Protein AF-A0A4S8KUH9-F1 (afdb_monomer_lite)

Sequence (131 aa):
MLFTALAGRPIYPSKAPAFVIPALQWRHFGDFPMDLVRDNDVAALIFDTRTGRLKEDLVSGFAFGAPAGDVDPGIQYATHVPLDKYFEHITGGRKFSDNLKDFIARMLDLDPQTRATAKQLLSHRWLIGST

pLDDT: mean 82.77, std 13.09, range [41.25, 96.94]

Radius of gyration: 15.81 Å; chains: 1; bounding box: 30×37×46 Å

Secondary structure (DSSP, 8-state):
-HHHHHHSS-SS-SS--TTHHHHHHHHHH-SPPHHHHHT-TTHHHHB-TTT-PBPHHHHHHHHH-SS-SS--HHHHH-SS--HHHHHHHHHTS----HHHHHHHHHHH-S-TTTSPPHHHHHTSHHHHT--

Organism: Dendrothele bispora (strain CBS 962.96) (NCBI:txid1314807)

Structure (mmCIF, N/CA/C/O backbone):
data_AF-A0A4S8KUH9-F1
#
_entry.id   AF-A0A4S8KUH9-F1
#
loop_
_atom_site.group_PDB
_atom_site.id
_atom_site.type_symbol
_atom_site.label_atom_id
_atom_site.label_alt_id
_atom_site.label_comp_id
_atom_site.label_asym_id
_atom_site.label_entity_id
_atom_site.label_seq_id
_atom_site.pdbx_PDB_ins_code
_atom_site.Cartn_x
_atom_site.Cartn_y
_atom_site.Cartn_z
_atom_site.occupancy
_atom_site.B_iso_or_equiv
_atom_site.auth_seq_id
_atom_site.auth_comp_id
_atom_site.auth_asym_id
_atom_site.auth_atom_id
_atom_site.pdbx_PDB_model_num
ATOM 1 N N . MET A 1 1 ? -10.552 1.759 -0.633 1.00 77.19 1 MET A N 1
ATOM 2 C CA . MET A 1 1 ? -11.855 2.161 -0.056 1.00 77.19 1 MET A CA 1
ATOM 3 C C . MET A 1 1 ? -11.791 2.399 1.453 1.00 77.19 1 MET A C 1
ATOM 5 O O . MET A 1 1 ? -12.196 3.476 1.860 1.00 77.19 1 MET A O 1
ATOM 9 N N . LEU A 1 2 ? -11.234 1.494 2.275 1.00 89.12 2 LEU A N 1
ATOM 10 C CA . LEU A 1 2 ? -11.161 1.695 3.737 1.00 89.12 2 LEU A CA 1
ATOM 11 C C . LEU A 1 2 ? -10.421 2.975 4.157 1.00 89.12 2 LEU A C 1
ATOM 13 O O . LEU A 1 2 ? -10.992 3.829 4.823 1.00 89.12 2 LEU A O 1
ATOM 17 N N . PHE A 1 3 ? -9.163 3.138 3.743 1.00 90.50 3 PHE A N 1
ATOM 18 C CA . PHE A 1 3 ? -8.397 4.330 4.113 1.00 90.50 3 PHE A CA 1
ATOM 19 C C . PHE A 1 3 ? -9.040 5.618 3.596 1.00 90.50 3 PHE A C 1
ATOM 21 O O . PHE A 1 3 ? -9.042 6.614 4.299 1.00 90.50 3 PHE A O 1
ATOM 28 N N . THR A 1 4 ? -9.662 5.592 2.413 1.00 91.50 4 THR A N 1
ATOM 29 C CA . THR A 1 4 ? -10.430 6.735 1.899 1.00 91.50 4 THR A CA 1
ATOM 30 C C . THR A 1 4 ? -11.564 7.128 2.837 1.00 91.50 4 THR A C 1
ATOM 32 O O . THR A 1 4 ? -11.734 8.313 3.097 1.00 91.50 4 THR A O 1
ATOM 35 N N . ALA A 1 5 ? -12.297 6.155 3.384 1.00 91.25 5 ALA A N 1
ATOM 36 C CA . ALA A 1 5 ? -13.341 6.420 4.369 1.00 91.25 5 ALA A CA 1
ATOM 37 C C . ALA A 1 5 ? -12.771 7.014 5.671 1.00 91.25 5 ALA A C 1
ATOM 39 O O . ALA A 1 5 ? -13.380 7.901 6.257 1.00 91.25 5 ALA A O 1
ATOM 40 N N . LEU A 1 6 ? -11.581 6.574 6.096 1.00 89.94 6 LEU A N 1
ATOM 41 C CA . LEU A 1 6 ? -10.919 7.085 7.301 1.00 89.94 6 LEU A CA 1
ATOM 42 C C . LEU A 1 6 ? -10.302 8.475 7.102 1.00 89.94 6 LEU A C 1
ATOM 44 O O . LEU A 1 6 ? -10.361 9.307 8.000 1.00 89.94 6 LEU A O 1
ATOM 48 N N . ALA A 1 7 ? -9.683 8.727 5.951 1.00 89.75 7 ALA A N 1
ATOM 49 C CA . ALA A 1 7 ? -8.822 9.878 5.689 1.00 89.75 7 ALA A CA 1
ATOM 50 C C . ALA A 1 7 ? -9.461 10.957 4.799 1.00 89.75 7 ALA A C 1
ATOM 52 O O . ALA A 1 7 ? -8.888 12.032 4.644 1.00 89.75 7 ALA A O 1
ATOM 53 N N . GLY A 1 8 ? -10.614 10.677 4.185 1.00 89.56 8 GLY A N 1
ATOM 54 C CA . GLY A 1 8 ? -11.281 11.568 3.228 1.00 89.56 8 GLY A CA 1
ATOM 55 C C . GLY A 1 8 ? -10.596 11.657 1.859 1.00 89.56 8 GLY A C 1
ATOM 56 O O . GLY A 1 8 ? -10.976 12.480 1.032 1.00 89.56 8 GLY A O 1
ATOM 57 N N . ARG A 1 9 ? -9.572 10.835 1.606 1.00 88.25 9 ARG A N 1
ATOM 58 C CA . ARG A 1 9 ? -8.773 10.827 0.370 1.00 88.25 9 ARG A CA 1
ATOM 59 C C . ARG A 1 9 ? -8.115 9.462 0.150 1.00 88.25 9 ARG A C 1
ATOM 61 O O . ARG A 1 9 ? -7.896 8.734 1.119 1.00 88.25 9 ARG A O 1
ATOM 68 N N . PRO A 1 10 ? -7.849 9.053 -1.099 1.00 88.94 10 PRO A N 1
ATOM 69 C CA . PRO A 1 10 ? -7.300 7.731 -1.376 1.00 88.94 10 PRO A CA 1
ATOM 70 C C . PRO A 1 10 ? -5.820 7.625 -0.981 1.00 88.94 10 PRO A C 1
ATOM 72 O O . PRO A 1 10 ? -5.115 8.628 -0.974 1.00 88.94 10 PRO A O 1
ATOM 75 N N . ILE A 1 11 ? -5.366 6.401 -0.666 1.00 88.12 11 ILE A N 1
ATOM 76 C CA . ILE A 1 11 ? -3.936 6.116 -0.423 1.00 88.12 11 ILE A CA 1
ATOM 77 C C . ILE A 1 11 ? -3.145 6.419 -1.687 1.00 88.12 11 ILE A C 1
ATOM 79 O O . ILE A 1 11 ? -2.173 7.149 -1.628 1.00 88.12 11 ILE A O 1
ATOM 83 N N . TYR A 1 12 ? -3.595 5.890 -2.825 1.00 87.25 12 TYR A N 1
ATOM 84 C CA . TYR A 1 12 ? -2.973 6.134 -4.120 1.00 87.25 12 TYR A CA 1
ATOM 85 C C . TYR A 1 12 ? -3.823 7.089 -4.963 1.00 87.25 12 TYR A C 1
ATOM 87 O O . TYR A 1 12 ? -5.054 7.066 -4.851 1.00 87.25 12 TYR A O 1
ATOM 95 N N . PRO A 1 13 ? -3.211 7.910 -5.832 1.00 83.62 13 PRO A N 1
ATOM 96 C CA . PRO A 1 13 ? -3.957 8.789 -6.724 1.00 83.62 13 PRO A CA 1
ATOM 97 C C . PRO A 1 13 ? -4.899 7.986 -7.631 1.00 83.62 13 PRO A C 1
ATOM 99 O O . PRO A 1 13 ? -4.518 6.962 -8.191 1.00 83.62 13 PRO A O 1
ATOM 102 N N . SER A 1 14 ? -6.133 8.462 -7.804 1.00 79.25 14 SER A N 1
ATOM 103 C CA . SER A 1 14 ? -7.153 7.778 -8.617 1.00 79.25 14 SER A CA 1
ATOM 104 C C . SER A 1 14 ? -6.905 7.869 -10.125 1.00 79.25 14 SER A C 1
ATOM 106 O O . SER A 1 14 ? -7.413 7.047 -10.882 1.00 79.25 14 SER A O 1
ATOM 108 N N . LYS A 1 15 ? -6.139 8.872 -10.564 1.00 83.00 15 LYS A N 1
ATOM 109 C CA . LYS A 1 15 ? -5.725 9.076 -11.954 1.00 83.00 15 LYS A CA 1
ATOM 110 C C . LYS A 1 15 ? -4.206 9.134 -11.988 1.00 83.00 15 LYS A C 1
ATOM 112 O O . LYS A 1 15 ? -3.624 10.197 -11.798 1.00 83.00 15 LYS A O 1
ATOM 117 N N . ALA A 1 16 ? -3.581 7.980 -12.178 1.00 80.94 16 ALA A N 1
ATOM 118 C CA . ALA A 1 16 ? -2.136 7.859 -12.254 1.00 80.94 16 ALA A CA 1
ATOM 119 C C . ALA A 1 16 ? -1.749 6.985 -13.457 1.00 80.94 16 ALA A C 1
ATOM 121 O O . ALA A 1 16 ? -2.451 6.010 -13.738 1.00 80.94 16 ALA A O 1
ATOM 122 N N . PRO A 1 17 ? -0.651 7.302 -14.165 1.00 82.62 17 PRO A N 1
ATOM 123 C CA . PRO A 1 17 ? -0.046 6.373 -15.112 1.00 82.62 17 PRO A CA 1
ATOM 124 C C . PRO A 1 17 ? 0.259 5.018 -14.459 1.00 82.62 17 PRO A C 1
ATOM 126 O O . PRO A 1 17 ? 0.540 4.952 -13.261 1.00 82.62 17 PRO A O 1
ATOM 129 N N . ALA A 1 18 ? 0.272 3.947 -15.259 1.00 81.00 18 ALA A N 1
ATOM 130 C CA . ALA A 1 18 ? 0.420 2.569 -14.775 1.00 81.00 18 ALA A CA 1
ATOM 131 C C . ALA A 1 18 ? 1.674 2.329 -13.909 1.00 81.00 18 ALA A C 1
ATOM 133 O O . ALA A 1 18 ? 1.647 1.480 -13.025 1.00 81.00 18 ALA A O 1
ATOM 134 N N . PHE A 1 19 ? 2.748 3.098 -14.116 1.00 81.50 19 PHE A N 1
ATOM 135 C CA . PHE A 1 19 ? 3.998 2.972 -13.361 1.00 81.50 19 PHE A CA 1
ATOM 136 C C . PHE A 1 19 ? 3.974 3.639 -11.979 1.00 81.50 19 PHE A C 1
ATOM 138 O O . PHE A 1 19 ? 4.773 3.285 -11.115 1.00 81.50 19 PHE A O 1
ATOM 145 N N . VAL A 1 20 ? 3.078 4.604 -11.746 1.00 82.88 20 VAL A N 1
ATOM 146 C CA . VAL A 1 20 ? 3.129 5.439 -10.536 1.00 82.88 20 VAL A CA 1
ATOM 147 C C . VAL A 1 20 ? 2.740 4.652 -9.292 1.00 82.88 20 VAL A C 1
ATOM 149 O O . VAL A 1 20 ? 3.395 4.788 -8.263 1.00 82.88 20 VAL A O 1
ATOM 152 N N . ILE A 1 21 ? 1.693 3.826 -9.366 1.00 86.69 21 ILE A N 1
ATOM 153 C CA . ILE A 1 21 ? 1.239 3.053 -8.202 1.00 86.69 21 ILE A CA 1
ATOM 154 C C . ILE A 1 21 ? 2.306 2.033 -7.777 1.00 86.69 21 ILE A C 1
ATOM 156 O O . ILE A 1 21 ? 2.688 2.072 -6.607 1.00 86.69 21 ILE A O 1
ATOM 160 N N . PRO A 1 22 ? 2.862 1.197 -8.678 1.00 87.12 22 PRO A N 1
ATOM 161 C CA . PRO A 1 22 ? 3.922 0.266 -8.301 1.00 87.12 22 PRO A CA 1
ATOM 162 C C . PRO A 1 22 ? 5.174 0.960 -7.764 1.00 87.12 22 PRO A C 1
ATOM 164 O O . PRO A 1 22 ? 5.755 0.489 -6.793 1.00 87.12 22 PRO A O 1
ATOM 167 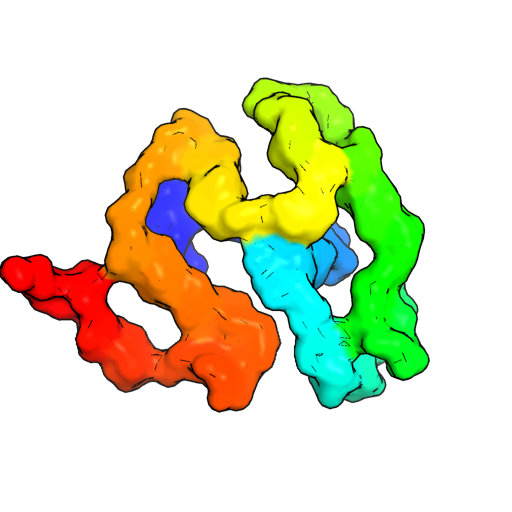N N . ALA A 1 23 ? 5.559 2.113 -8.316 1.00 84.31 23 ALA A N 1
ATOM 168 C CA . ALA A 1 23 ? 6.697 2.868 -7.800 1.00 84.31 23 ALA A CA 1
ATOM 169 C C . ALA A 1 23 ? 6.450 3.435 -6.388 1.00 84.31 23 ALA A C 1
ATOM 171 O O . ALA A 1 23 ? 7.330 3.366 -5.531 1.00 84.31 23 ALA A O 1
ATOM 172 N N . LEU A 1 24 ? 5.243 3.946 -6.105 1.00 84.62 24 LEU A N 1
ATOM 173 C CA . LEU A 1 24 ? 4.869 4.375 -4.751 1.00 84.62 24 LEU A CA 1
ATOM 174 C C . LEU A 1 24 ? 4.834 3.188 -3.785 1.00 84.62 24 LEU A C 1
ATOM 176 O O . LEU A 1 24 ? 5.331 3.288 -2.671 1.00 84.62 24 LEU A O 1
ATOM 180 N N . GLN A 1 25 ? 4.284 2.049 -4.204 1.00 88.69 25 GLN A N 1
ATOM 181 C CA . GLN A 1 25 ? 4.281 0.837 -3.390 1.00 88.69 25 GLN A CA 1
ATOM 182 C C . GLN A 1 25 ? 5.703 0.351 -3.084 1.00 88.69 25 GLN A C 1
ATOM 184 O O . GLN A 1 25 ? 6.004 0.074 -1.925 1.00 88.69 25 GLN A O 1
ATOM 189 N N . TRP A 1 26 ? 6.590 0.340 -4.082 1.00 88.56 26 TRP A N 1
ATO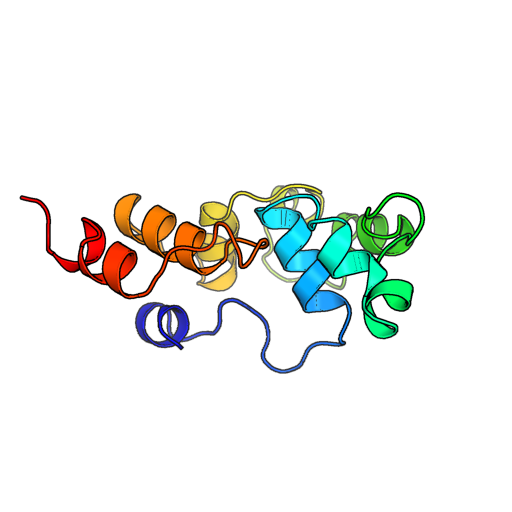M 190 C CA . TRP A 1 26 ? 8.006 0.008 -3.911 1.00 88.56 26 TRP A CA 1
ATOM 191 C C . TRP A 1 26 ? 8.681 0.904 -2.866 1.00 88.56 26 TRP A C 1
ATOM 193 O O . TRP A 1 26 ? 9.379 0.424 -1.975 1.00 88.56 26 TRP A O 1
ATOM 203 N N . ARG A 1 27 ? 8.383 2.206 -2.889 1.00 86.56 27 ARG A N 1
ATOM 204 C CA . ARG A 1 27 ? 8.911 3.176 -1.920 1.00 86.56 27 ARG A CA 1
ATOM 205 C C . ARG A 1 27 ? 8.558 2.834 -0.467 1.00 86.56 27 ARG A C 1
ATOM 207 O O . ARG A 1 27 ? 9.316 3.174 0.439 1.00 86.56 27 ARG A O 1
ATOM 214 N N . HIS A 1 28 ? 7.415 2.191 -0.231 1.00 87.62 28 HIS A N 1
ATOM 215 C CA . HIS A 1 28 ? 6.926 1.865 1.113 1.00 87.62 28 HIS A CA 1
ATOM 216 C C . HIS A 1 28 ? 7.248 0.434 1.548 1.00 87.62 28 HIS A C 1
ATOM 218 O O . HIS A 1 28 ? 7.508 0.206 2.727 1.00 87.62 28 HIS A O 1
ATOM 224 N N . PHE A 1 29 ? 7.228 -0.519 0.616 1.00 90.00 29 PHE A N 1
ATOM 225 C CA . PHE A 1 29 ? 7.277 -1.954 0.914 1.00 90.00 29 PHE A CA 1
ATOM 226 C C . PHE A 1 29 ? 8.514 -2.663 0.345 1.00 90.00 29 PHE A C 1
ATOM 228 O O . PHE A 1 29 ? 8.766 -3.809 0.699 1.00 90.00 29 PHE A O 1
ATOM 235 N N . GLY A 1 30 ? 9.315 -1.980 -0.475 1.00 88.38 30 GLY A N 1
ATOM 236 C CA . GLY A 1 30 ? 10.506 -2.538 -1.105 1.00 88.38 30 GLY A CA 1
ATOM 237 C C . GLY A 1 30 ? 10.209 -3.284 -2.404 1.00 88.38 30 GLY A C 1
ATOM 238 O O . GLY A 1 30 ? 9.234 -3.002 -3.102 1.00 88.38 30 GLY A O 1
ATOM 239 N N . ASP A 1 31 ? 11.104 -4.203 -2.758 1.00 88.56 31 ASP A N 1
ATOM 240 C CA . ASP A 1 31 ? 11.050 -4.923 -4.029 1.00 88.56 31 ASP A CA 1
ATOM 241 C C . ASP A 1 31 ? 9.816 -5.835 -4.125 1.00 88.56 31 ASP A C 1
ATOM 243 O O . ASP A 1 31 ? 9.393 -6.463 -3.153 1.00 88.56 31 ASP A O 1
ATOM 247 N N . PHE A 1 32 ? 9.241 -5.913 -5.327 1.00 88.75 32 PHE A N 1
ATOM 248 C CA . PHE A 1 32 ? 8.142 -6.829 -5.611 1.00 88.75 32 PHE A CA 1
ATOM 249 C C . PHE A 1 32 ? 8.667 -8.268 -5.744 1.00 88.75 32 PHE A C 1
ATOM 251 O O . PHE A 1 32 ? 9.778 -8.470 -6.246 1.00 88.75 32 PHE A O 1
ATOM 258 N N . PRO A 1 33 ? 7.861 -9.278 -5.372 1.00 89.44 33 PRO A N 1
ATOM 259 C CA . PRO A 1 33 ? 8.156 -10.672 -5.680 1.00 89.44 33 PRO A CA 1
ATOM 260 C C . PRO A 1 33 ? 8.444 -10.892 -7.174 1.00 89.44 33 PRO A C 1
ATOM 262 O O . PRO A 1 33 ? 7.740 -10.387 -8.051 1.00 89.44 33 PRO A O 1
ATOM 265 N N . MET A 1 34 ? 9.508 -11.643 -7.467 1.00 86.50 34 MET A N 1
ATOM 266 C CA . MET A 1 34 ? 10.013 -11.852 -8.832 1.00 86.50 34 MET A CA 1
ATOM 267 C C . MET A 1 34 ? 9.011 -12.532 -9.767 1.00 86.50 34 MET A C 1
ATOM 269 O O . MET A 1 34 ? 9.004 -12.257 -10.965 1.00 86.50 34 MET A O 1
ATOM 273 N N . ASP A 1 35 ? 8.211 -13.445 -9.234 1.00 87.25 35 ASP A N 1
ATOM 274 C CA . ASP A 1 35 ? 7.125 -14.133 -9.930 1.00 87.25 35 ASP A CA 1
ATOM 275 C C . ASP A 1 35 ? 6.057 -13.140 -10.411 1.00 87.25 35 ASP A C 1
ATOM 277 O O . ASP A 1 35 ? 5.663 -13.177 -11.573 1.00 87.25 35 ASP A O 1
ATOM 281 N N . LEU A 1 36 ? 5.700 -12.149 -9.587 1.00 84.62 36 LEU A N 1
ATOM 282 C CA . LEU A 1 36 ? 4.765 -11.089 -9.984 1.00 84.62 36 LEU A CA 1
ATOM 283 C C . LEU A 1 36 ? 5.336 -10.147 -11.053 1.00 84.62 36 LEU A C 1
ATOM 285 O O . LEU A 1 36 ? 4.580 -9.577 -11.841 1.00 84.62 36 LEU A O 1
ATOM 289 N N . VAL A 1 37 ? 6.658 -9.960 -11.075 1.00 86.81 37 VAL A N 1
ATOM 290 C CA . VAL A 1 37 ? 7.332 -9.102 -12.061 1.00 86.81 37 VAL A CA 1
ATOM 291 C C . VAL A 1 37 ? 7.491 -9.802 -13.413 1.00 86.81 37 VAL A C 1
ATOM 293 O O . VAL A 1 37 ? 7.417 -9.149 -14.452 1.00 86.81 37 VAL A O 1
ATOM 296 N N . ARG A 1 38 ? 7.736 -11.116 -13.433 1.00 81.94 38 ARG A N 1
ATOM 297 C CA . ARG A 1 38 ? 8.034 -11.852 -14.674 1.00 81.94 38 ARG A CA 1
ATOM 298 C C . ARG A 1 38 ? 6.801 -12.205 -15.499 1.00 81.94 38 ARG A C 1
ATOM 300 O O . ARG A 1 38 ? 6.912 -12.270 -16.719 1.00 81.94 38 ARG A O 1
ATOM 307 N N . ASP A 1 39 ? 5.646 -12.360 -14.867 1.00 72.19 39 ASP A N 1
ATOM 308 C CA . ASP A 1 39 ? 4.436 -12.870 -15.523 1.00 72.19 39 ASP A CA 1
ATOM 309 C C . ASP A 1 39 ? 3.561 -11.767 -16.166 1.00 72.19 39 ASP A C 1
ATOM 311 O O . ASP A 1 39 ? 2.361 -11.960 -16.370 1.00 72.19 39 ASP A O 1
ATOM 315 N N . ASN A 1 40 ? 4.116 -10.581 -16.474 1.00 73.31 40 ASN A N 1
ATOM 316 C CA . ASN A 1 40 ? 3.318 -9.429 -16.916 1.00 73.31 40 ASN A CA 1
ATOM 317 C C . ASN A 1 40 ? 4.046 -8.471 -17.888 1.00 73.31 40 ASN A C 1
ATOM 319 O O . ASN A 1 40 ? 5.033 -7.830 -17.531 1.00 73.31 40 ASN A O 1
ATOM 323 N N . ASP A 1 41 ? 3.484 -8.258 -19.083 1.00 77.62 41 ASP A N 1
ATOM 324 C CA . ASP A 1 41 ? 4.011 -7.315 -20.089 1.00 77.62 41 ASP A CA 1
ATOM 325 C C . ASP A 1 41 ? 4.051 -5.856 -19.597 1.00 77.62 41 ASP A C 1
ATOM 327 O O . ASP A 1 41 ? 4.936 -5.079 -19.963 1.00 77.62 41 ASP A O 1
ATOM 331 N N . VAL A 1 42 ? 3.124 -5.469 -18.716 1.00 80.19 42 VAL A N 1
ATOM 332 C CA . VAL A 1 42 ? 3.110 -4.144 -18.078 1.00 80.19 42 VAL A CA 1
ATOM 333 C C . VAL A 1 42 ? 4.260 -4.012 -17.080 1.00 80.19 42 VAL A C 1
ATOM 335 O O . VAL A 1 42 ? 4.811 -2.923 -16.922 1.00 80.19 42 VAL A O 1
ATOM 338 N N . ALA A 1 43 ? 4.675 -5.108 -16.439 1.00 83.12 43 ALA A N 1
ATOM 339 C CA . ALA A 1 43 ? 5.801 -5.084 -15.514 1.00 83.12 43 ALA A CA 1
ATOM 340 C C . ALA A 1 43 ? 7.113 -4.761 -16.241 1.00 83.12 43 ALA A C 1
ATOM 342 O O . ALA A 1 43 ? 7.929 -4.031 -15.689 1.00 83.12 43 ALA A O 1
ATOM 343 N N . ALA A 1 44 ? 7.280 -5.159 -17.507 1.00 84.38 44 ALA A N 1
ATOM 344 C CA . ALA A 1 44 ? 8.455 -4.800 -18.306 1.00 84.38 44 ALA A CA 1
ATOM 345 C C . ALA A 1 44 ? 8.590 -3.287 -18.574 1.00 84.38 44 ALA A C 1
ATOM 347 O O . ALA A 1 44 ? 9.682 -2.800 -18.882 1.00 84.38 44 ALA A O 1
ATOM 348 N N . LEU A 1 45 ? 7.509 -2.508 -18.439 1.00 83.62 45 LEU A N 1
ATOM 349 C CA . LEU A 1 45 ? 7.566 -1.045 -18.512 1.00 83.62 45 LEU A CA 1
ATOM 350 C C . LEU A 1 45 ? 8.153 -0.430 -17.234 1.00 83.62 45 LEU A C 1
ATOM 352 O O . LEU A 1 45 ? 8.776 0.625 -17.310 1.00 83.62 45 LEU A O 1
ATOM 356 N N . ILE A 1 46 ? 8.004 -1.109 -16.097 1.00 86.50 46 ILE A N 1
ATOM 357 C CA . ILE A 1 46 ? 8.176 -0.556 -14.746 1.00 86.50 46 ILE A CA 1
ATOM 358 C C . ILE A 1 46 ? 9.415 -1.135 -14.046 1.00 86.50 46 ILE A C 1
ATOM 360 O O . ILE A 1 46 ? 10.140 -0.428 -13.349 1.00 86.50 46 ILE A O 1
ATOM 364 N N . PHE A 1 47 ? 9.681 -2.417 -14.262 1.00 88.50 47 PHE A N 1
ATOM 365 C CA . PHE A 1 47 ? 10.732 -3.177 -13.609 1.00 88.50 47 PHE A CA 1
ATOM 366 C C . PHE A 1 47 ? 11.774 -3.647 -14.621 1.00 88.50 47 PHE A C 1
ATOM 368 O O . PHE A 1 47 ? 11.490 -3.873 -15.800 1.00 88.50 47 PHE A O 1
ATOM 375 N N . ASP A 1 48 ? 12.998 -3.820 -14.142 1.00 87.62 48 ASP A N 1
ATOM 376 C CA . ASP A 1 48 ? 14.001 -4.622 -14.817 1.00 87.62 48 ASP A CA 1
ATOM 377 C C . ASP A 1 48 ? 13.628 -6.101 -14.629 1.00 87.62 48 ASP A C 1
ATOM 379 O O . ASP A 1 48 ? 13.697 -6.650 -13.532 1.00 87.62 48 ASP A O 1
ATOM 383 N N . THR A 1 49 ? 13.211 -6.767 -15.703 1.00 83.56 49 THR A N 1
ATOM 384 C CA . THR A 1 49 ? 12.703 -8.150 -15.652 1.00 83.56 49 THR A CA 1
ATOM 385 C C . THR A 1 49 ? 13.781 -9.194 -15.341 1.00 83.56 49 THR A C 1
ATOM 387 O O . THR A 1 49 ? 13.465 -10.337 -14.993 1.00 83.56 49 THR A O 1
ATOM 390 N N . ARG A 1 50 ? 15.066 -8.820 -15.420 1.00 82.44 50 ARG A N 1
ATOM 391 C CA . ARG A 1 50 ? 16.189 -9.696 -15.061 1.00 82.44 50 ARG A CA 1
ATOM 392 C C . ARG A 1 50 ? 16.387 -9.729 -13.550 1.00 82.44 50 ARG A C 1
ATOM 394 O O . ARG A 1 50 ? 16.653 -10.796 -13.001 1.00 82.44 50 ARG A O 1
ATOM 401 N N . THR A 1 51 ? 16.266 -8.571 -12.907 1.00 83.31 51 THR A N 1
ATOM 402 C CA . THR A 1 51 ? 16.584 -8.351 -11.489 1.00 83.31 51 THR A CA 1
ATOM 403 C C . THR A 1 51 ? 15.359 -8.201 -10.591 1.00 83.31 51 THR A C 1
ATOM 405 O O . THR A 1 51 ? 15.500 -8.321 -9.380 1.00 83.31 51 THR A O 1
ATOM 408 N N . GLY A 1 52 ? 14.184 -7.921 -11.161 1.00 81.12 52 GLY A N 1
ATOM 409 C CA . GLY A 1 52 ? 12.940 -7.618 -10.442 1.00 81.12 52 GLY A CA 1
ATOM 410 C C . GLY A 1 52 ? 12.839 -6.210 -9.888 1.00 81.12 52 GLY A C 1
ATOM 411 O O . GLY A 1 52 ? 11.807 -5.840 -9.336 1.00 81.12 52 GLY A O 1
ATOM 412 N N . ARG A 1 53 ? 13.913 -5.427 -9.996 1.00 85.94 53 ARG A N 1
ATOM 413 C CA . ARG A 1 53 ? 13.991 -4.106 -9.380 1.00 85.94 53 ARG A CA 1
ATOM 414 C C . ARG A 1 53 ? 13.227 -3.086 -10.196 1.00 85.94 53 ARG A C 1
ATOM 416 O O . ARG A 1 53 ? 13.119 -3.207 -11.416 1.00 85.94 53 ARG A O 1
ATOM 423 N N . LEU A 1 54 ? 12.733 -2.049 -9.526 1.00 87.88 54 LEU A N 1
ATOM 424 C CA . LEU A 1 54 ? 12.217 -0.874 -10.216 1.00 87.88 54 LEU A CA 1
ATOM 425 C C . LEU A 1 54 ? 13.326 -0.291 -11.106 1.00 87.88 54 LEU A C 1
ATOM 427 O O . LEU A 1 54 ? 14.486 -0.239 -10.689 1.00 87.88 54 LEU A O 1
ATOM 431 N N . LYS A 1 55 ? 12.990 0.125 -12.330 1.00 87.94 55 LYS A N 1
ATOM 432 C CA . LYS A 1 55 ? 13.991 0.713 -13.229 1.00 87.94 55 LYS A CA 1
ATOM 433 C C . LYS A 1 55 ? 14.601 1.981 -12.626 1.00 87.94 55 LYS A C 1
ATOM 435 O O . LYS A 1 55 ? 13.925 2.762 -11.957 1.00 87.94 55 LYS A O 1
ATOM 440 N N . GLU A 1 56 ? 15.891 2.179 -12.874 1.00 83.19 56 GLU A N 1
ATOM 441 C CA . GLU A 1 56 ? 16.689 3.245 -12.257 1.00 83.19 56 GLU A CA 1
ATOM 442 C C . GLU A 1 56 ? 16.211 4.658 -12.629 1.00 83.19 56 GLU A C 1
ATOM 444 O O . GLU A 1 56 ? 16.269 5.571 -11.804 1.00 83.19 56 GLU A O 1
ATOM 449 N N . ASP A 1 57 ? 15.676 4.838 -13.836 1.00 82.38 57 ASP A N 1
ATOM 450 C CA . ASP A 1 57 ? 15.064 6.089 -14.290 1.00 82.38 57 ASP A CA 1
ATOM 451 C C . ASP A 1 57 ? 13.804 6.431 -13.483 1.00 82.38 57 ASP A C 1
ATOM 453 O O . ASP A 1 57 ? 13.602 7.589 -13.113 1.00 82.38 57 ASP A O 1
ATOM 457 N N . LEU A 1 58 ? 12.996 5.427 -13.131 1.00 80.75 58 LEU A N 1
ATOM 458 C CA . LEU A 1 58 ? 11.849 5.595 -12.242 1.00 80.75 58 LEU A CA 1
ATOM 459 C C . LEU A 1 58 ? 12.296 5.874 -10.806 1.00 80.75 58 LEU A C 1
ATOM 461 O O . LEU A 1 58 ? 11.800 6.822 -10.200 1.00 80.75 58 LEU A O 1
ATOM 465 N N . VAL A 1 59 ? 13.265 5.121 -10.274 1.00 78.19 59 VAL A N 1
ATOM 466 C CA . VAL A 1 59 ? 13.843 5.390 -8.941 1.00 78.19 59 VAL A CA 1
ATOM 467 C C . VAL A 1 59 ? 14.344 6.836 -8.855 1.00 78.19 59 VAL A C 1
ATOM 469 O O . VAL A 1 59 ? 14.010 7.557 -7.914 1.00 78.19 59 VAL A O 1
ATOM 472 N N . SER A 1 60 ? 15.072 7.291 -9.876 1.00 72.31 60 SER A N 1
ATOM 473 C CA . SER A 1 60 ? 15.588 8.659 -9.965 1.00 72.31 60 SER A CA 1
ATOM 474 C C . SER A 1 60 ? 14.466 9.688 -10.108 1.00 72.31 60 SER A C 1
ATOM 476 O O . SER A 1 60 ? 14.467 10.695 -9.406 1.00 72.31 60 SER A O 1
ATOM 478 N N . GLY A 1 61 ? 13.460 9.442 -10.950 1.00 71.12 61 GLY A N 1
ATOM 479 C CA . GLY A 1 61 ? 12.321 10.351 -11.114 1.00 71.12 61 GLY A CA 1
ATOM 480 C C . GLY A 1 61 ? 11.533 10.575 -9.818 1.00 71.12 61 GLY A C 1
ATOM 481 O O . GLY A 1 61 ? 11.104 11.696 -9.539 1.00 71.12 61 GLY A O 1
ATOM 482 N N . PHE A 1 62 ? 11.397 9.540 -8.984 1.00 65.44 62 PHE A N 1
ATOM 483 C CA . PHE A 1 62 ? 10.765 9.648 -7.665 1.00 65.44 62 PHE A CA 1
ATOM 484 C C . PHE A 1 62 ? 11.671 10.240 -6.586 1.00 65.44 62 PHE A C 1
ATOM 486 O O . PHE A 1 62 ? 11.140 10.807 -5.633 1.00 65.44 62 PHE A O 1
ATOM 493 N N . ALA A 1 63 ? 12.994 10.139 -6.736 1.00 56.53 63 ALA A N 1
ATOM 494 C CA . ALA A 1 63 ? 13.946 10.842 -5.888 1.00 56.53 63 ALA A CA 1
ATOM 495 C C . ALA A 1 63 ? 13.981 12.343 -6.223 1.00 56.53 63 ALA A C 1
ATOM 497 O O . ALA A 1 63 ? 13.948 13.155 -5.320 1.00 56.53 63 ALA A O 1
ATOM 498 N N . PHE A 1 64 ? 13.982 12.762 -7.489 1.00 48.56 64 PHE A N 1
AT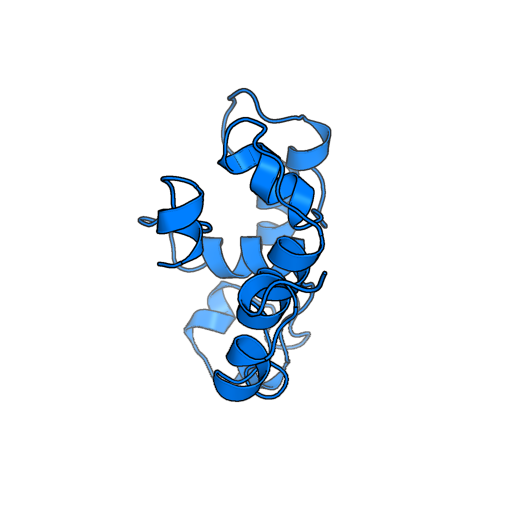OM 499 C CA . PHE A 1 64 ? 14.162 14.183 -7.837 1.00 48.56 64 PHE A CA 1
ATOM 500 C C . PHE A 1 64 ? 12.854 15.006 -7.924 1.00 48.56 64 PHE A C 1
ATOM 502 O O . PHE A 1 64 ? 12.907 16.228 -7.815 1.00 48.56 64 PHE A O 1
ATOM 509 N N . GLY A 1 65 ? 11.685 14.354 -8.005 1.00 47.66 65 GLY A N 1
ATOM 510 C CA . GLY A 1 65 ? 10.343 14.928 -7.813 1.00 47.66 65 GLY A CA 1
ATOM 511 C C . GLY A 1 65 ? 9.788 15.824 -8.939 1.00 47.66 65 GLY A C 1
ATOM 512 O O . GLY A 1 65 ? 10.432 16.750 -9.422 1.00 47.66 65 GLY A O 1
ATOM 513 N N . ALA A 1 66 ? 8.529 15.575 -9.321 1.00 41.25 66 ALA A N 1
ATOM 514 C CA . ALA A 1 66 ? 7.671 16.499 -10.080 1.00 41.25 66 ALA A CA 1
ATOM 515 C C . ALA A 1 66 ? 7.062 17.582 -9.138 1.00 41.25 66 ALA A C 1
ATOM 517 O O . ALA A 1 66 ? 7.120 17.412 -7.921 1.00 41.25 66 ALA A O 1
ATOM 518 N N . PRO A 1 67 ? 6.522 18.708 -9.655 1.00 46.25 67 PRO A N 1
ATOM 519 C CA . PRO A 1 67 ? 6.778 20.048 -9.123 1.00 46.25 67 PRO A CA 1
ATOM 520 C C . PRO A 1 67 ? 6.106 20.400 -7.787 1.00 46.25 67 PRO A C 1
ATOM 522 O O . PRO A 1 67 ? 4.943 20.094 -7.543 1.00 46.25 67 PRO A O 1
ATOM 525 N N . ALA A 1 68 ? 6.902 21.131 -7.000 1.00 48.00 68 ALA A N 1
ATOM 526 C CA . ALA A 1 68 ? 6.618 22.062 -5.906 1.00 48.00 68 ALA A CA 1
ATOM 527 C C . ALA A 1 68 ? 5.162 22.195 -5.408 1.00 48.00 68 ALA A C 1
ATOM 529 O O . ALA A 1 68 ? 4.326 22.881 -5.992 1.00 48.00 68 ALA A O 1
ATOM 530 N N . GLY A 1 69 ? 4.947 21.643 -4.218 1.00 53.50 69 GLY A N 1
ATOM 531 C CA . GLY A 1 69 ? 3.974 22.053 -3.203 1.00 53.50 69 GLY A CA 1
ATOM 532 C C . GLY A 1 69 ? 4.585 21.749 -1.828 1.00 53.50 69 GLY A C 1
ATOM 533 O O . GLY A 1 69 ? 5.710 21.256 -1.803 1.00 53.50 69 GLY A O 1
ATOM 534 N N . ASP A 1 70 ? 3.875 22.024 -0.725 1.00 48.03 70 ASP A N 1
ATOM 535 C CA . ASP A 1 70 ? 4.278 21.863 0.697 1.00 48.03 70 ASP A CA 1
ATOM 536 C C . ASP A 1 70 ? 4.669 20.417 1.112 1.00 48.03 70 ASP A C 1
ATOM 538 O O . ASP A 1 70 ? 4.121 19.819 2.041 1.00 48.03 70 ASP A O 1
ATOM 542 N N . VAL A 1 71 ? 5.592 19.799 0.386 1.00 53.28 71 VAL A N 1
ATOM 543 C CA . VAL A 1 71 ? 6.142 18.472 0.624 1.00 53.28 71 VAL A CA 1
ATOM 544 C C . VAL A 1 71 ? 7.416 18.681 1.430 1.00 53.28 71 VAL A C 1
ATOM 546 O O . VAL A 1 71 ? 8.279 19.461 1.032 1.00 53.28 71 VAL A O 1
ATOM 549 N N . ASP A 1 72 ? 7.542 17.986 2.562 1.00 56.84 72 ASP A N 1
ATOM 550 C CA . ASP A 1 72 ? 8.809 17.903 3.289 1.00 56.84 72 ASP A CA 1
ATOM 551 C C . ASP A 1 72 ? 9.906 17.443 2.307 1.00 56.84 72 ASP A C 1
ATOM 553 O O . ASP A 1 72 ? 9.806 16.324 1.780 1.00 56.84 72 ASP A O 1
ATOM 557 N N . PRO A 1 73 ? 10.938 18.268 2.043 1.00 57.44 73 PRO A N 1
ATOM 558 C CA . PRO A 1 73 ? 12.003 17.930 1.109 1.00 57.44 73 PRO A CA 1
ATOM 559 C C . PRO A 1 73 ? 12.626 16.568 1.429 1.00 57.44 73 PRO A C 1
ATOM 561 O O . PRO A 1 73 ? 12.922 15.805 0.518 1.00 57.44 73 PRO A O 1
ATOM 564 N N . GLY A 1 74 ? 12.742 16.193 2.707 1.00 60.62 74 GLY A N 1
ATOM 565 C CA . GLY A 1 74 ? 13.287 14.896 3.108 1.00 60.62 74 GLY A CA 1
ATOM 566 C C . GLY A 1 74 ? 12.474 13.705 2.590 1.00 60.62 74 GLY A C 1
ATOM 567 O O . GLY A 1 74 ? 13.049 12.693 2.194 1.00 60.62 74 GLY A O 1
ATOM 568 N N . ILE A 1 75 ? 11.144 13.831 2.527 1.00 60.91 75 ILE A N 1
ATOM 569 C CA . ILE A 1 75 ? 10.266 12.788 1.982 1.00 60.91 75 ILE A CA 1
ATOM 570 C C . ILE A 1 75 ? 10.345 12.771 0.461 1.00 60.91 75 ILE A C 1
ATOM 572 O O . ILE A 1 75 ? 10.282 11.692 -0.110 1.00 60.91 75 ILE A O 1
ATOM 576 N N . GLN A 1 76 ? 10.510 13.920 -0.199 1.00 61.00 76 GLN A N 1
ATOM 577 C CA . GLN A 1 76 ? 10.558 14.002 -1.660 1.00 61.00 76 GLN A CA 1
ATOM 578 C C . GLN A 1 76 ? 11.724 13.201 -2.251 1.00 61.00 76 GLN A C 1
ATOM 580 O O . GLN A 1 76 ? 11.497 12.464 -3.207 1.00 61.00 76 GLN A O 1
ATOM 585 N N . TYR A 1 77 ? 12.912 13.257 -1.639 1.00 61.91 77 TYR A N 1
ATOM 586 C CA . TYR A 1 77 ? 14.120 12.601 -2.163 1.00 61.91 77 TYR A CA 1
ATOM 587 C C . TYR A 1 77 ? 14.366 11.176 -1.650 1.00 61.91 77 TYR A C 1
ATOM 589 O O . TYR A 1 77 ? 15.259 10.486 -2.139 1.00 61.91 77 TYR A O 1
ATOM 597 N N . ALA A 1 78 ? 13.581 10.698 -0.682 1.00 66.56 78 ALA A N 1
ATOM 598 C CA . ALA A 1 78 ? 13.836 9.405 -0.057 1.00 66.56 78 ALA A CA 1
ATOM 599 C C . ALA A 1 78 ? 13.372 8.226 -0.928 1.00 66.56 78 ALA A C 1
ATOM 601 O O . ALA A 1 78 ? 12.186 8.092 -1.219 1.00 66.56 78 ALA A O 1
ATOM 602 N N . THR A 1 79 ? 14.273 7.313 -1.283 1.00 75.25 79 THR A N 1
ATOM 603 C CA . THR A 1 79 ? 13.931 6.063 -1.990 1.00 75.25 79 THR A CA 1
ATOM 604 C C . THR A 1 79 ? 13.091 5.109 -1.141 1.00 75.25 79 THR A C 1
ATOM 606 O O . THR A 1 79 ? 12.339 4.309 -1.688 1.00 75.25 79 THR A O 1
ATOM 609 N N . HIS A 1 80 ? 13.159 5.240 0.185 1.00 85.19 80 HIS A N 1
ATOM 610 C CA . HIS A 1 80 ? 12.291 4.541 1.122 1.00 85.19 80 HIS A CA 1
ATOM 611 C C . HIS A 1 80 ? 11.546 5.538 2.009 1.00 85.19 80 HIS A C 1
ATOM 613 O O . HIS A 1 80 ? 12.164 6.375 2.666 1.00 85.19 80 HIS A O 1
ATOM 619 N N . VAL A 1 81 ? 10.218 5.445 2.040 1.00 85.75 81 VAL A N 1
ATOM 620 C CA . VAL A 1 81 ? 9.364 6.304 2.868 1.00 85.75 81 VAL A CA 1
ATOM 621 C C . VAL A 1 81 ? 8.511 5.417 3.765 1.00 85.75 81 VAL A C 1
ATOM 623 O O . VAL A 1 81 ? 7.659 4.690 3.246 1.00 85.75 81 VAL A O 1
ATOM 626 N N . PRO A 1 82 ? 8.678 5.501 5.095 1.00 87.88 82 PRO A N 1
ATOM 627 C CA . PRO A 1 82 ? 7.798 4.832 6.037 1.00 87.88 82 PRO A CA 1
ATOM 628 C C . PRO A 1 82 ? 6.322 5.161 5.778 1.00 87.88 82 PRO A C 1
ATOM 630 O O . PRO A 1 82 ? 5.957 6.303 5.478 1.00 87.88 82 PRO A O 1
ATOM 633 N N . LEU A 1 83 ? 5.459 4.151 5.883 1.00 86.31 83 LEU A N 1
ATOM 634 C CA . LEU A 1 83 ? 4.042 4.275 5.531 1.00 86.31 83 LEU A CA 1
ATOM 635 C C . LEU A 1 83 ? 3.311 5.333 6.383 1.00 86.31 83 LEU A C 1
ATOM 637 O O . LEU A 1 83 ? 2.395 5.995 5.903 1.00 86.31 83 LEU A O 1
ATOM 641 N N . ASP A 1 84 ? 3.740 5.540 7.629 1.00 87.94 84 ASP A N 1
ATOM 642 C CA . ASP A 1 84 ? 3.212 6.575 8.521 1.00 87.94 84 ASP A CA 1
ATOM 643 C C . ASP A 1 84 ? 3.521 7.988 8.016 1.00 87.94 84 ASP A C 1
ATOM 645 O O . ASP A 1 84 ? 2.624 8.828 7.973 1.00 87.94 84 ASP A O 1
ATOM 649 N N . LYS A 1 85 ? 4.751 8.228 7.551 1.00 88.00 85 LYS A N 1
ATOM 650 C CA . LYS A 1 85 ? 5.156 9.499 6.941 1.00 88.00 85 LYS A CA 1
ATOM 651 C C . LYS A 1 85 ? 4.413 9.778 5.654 1.00 88.00 85 LYS A C 1
ATOM 653 O O . LYS A 1 85 ? 3.989 10.909 5.421 1.00 88.00 85 LYS A O 1
ATOM 658 N N . TYR A 1 86 ? 4.177 8.741 4.859 1.00 86.94 86 TYR A N 1
ATOM 659 C CA . TYR A 1 86 ? 3.333 8.867 3.685 1.00 86.94 86 TYR A CA 1
ATOM 660 C C . TYR A 1 86 ? 1.894 9.244 4.045 1.00 86.94 86 TYR A C 1
ATOM 662 O O . TYR A 1 86 ? 1.341 10.171 3.457 1.00 86.94 86 TYR A O 1
ATOM 670 N N . PHE A 1 87 ? 1.298 8.577 5.037 1.00 88.94 87 PHE A N 1
ATOM 671 C CA . PHE A 1 87 ? -0.056 8.885 5.491 1.00 88.94 87 PHE A CA 1
ATOM 672 C C . PHE A 1 87 ? -0.173 10.303 6.037 1.00 88.94 87 PHE A C 1
ATOM 674 O O . PHE A 1 87 ? -1.089 11.018 5.633 1.00 88.94 87 PHE A O 1
ATOM 681 N N . GLU A 1 88 ? 0.750 10.729 6.902 1.00 88.44 88 GLU A N 1
ATOM 682 C CA . GLU A 1 88 ? 0.814 12.104 7.404 1.00 88.44 88 GLU A CA 1
ATOM 683 C C . GLU A 1 88 ? 0.866 13.084 6.229 1.00 88.44 88 GLU A C 1
ATOM 685 O O . GLU A 1 88 ? 0.037 13.987 6.150 1.00 88.44 88 GLU A O 1
ATOM 690 N N . HIS A 1 89 ? 1.753 12.860 5.259 1.00 83.75 89 HIS A N 1
ATOM 691 C CA . HIS A 1 89 ? 1.883 13.733 4.099 1.00 83.75 89 HIS A CA 1
ATOM 692 C C . HIS A 1 89 ? 0.587 13.824 3.287 1.00 83.75 89 HIS A C 1
ATOM 694 O O . HIS A 1 89 ? 0.027 14.911 3.122 1.00 83.75 89 HIS A O 1
ATOM 700 N N . ILE A 1 90 ? 0.060 12.685 2.823 1.00 84.69 90 ILE A N 1
ATOM 701 C CA . ILE A 1 90 ? -1.106 12.714 1.942 1.00 84.69 90 ILE A CA 1
ATOM 702 C C . ILE A 1 90 ? -2.329 13.254 2.661 1.00 84.69 90 ILE A C 1
ATOM 704 O O . ILE A 1 90 ? -3.191 13.770 1.976 1.00 84.69 90 ILE A O 1
ATOM 708 N N . THR A 1 91 ? -2.425 13.189 3.991 1.00 87.12 91 THR A N 1
ATOM 709 C CA . THR A 1 91 ? -3.589 13.649 4.770 1.00 87.12 91 THR A CA 1
ATOM 710 C C . THR A 1 91 ? -3.451 15.034 5.396 1.00 87.12 91 THR A C 1
ATOM 712 O O . THR A 1 91 ? -4.364 15.454 6.106 1.00 87.12 91 THR A O 1
ATOM 715 N N . GLY A 1 92 ? -2.365 15.764 5.125 1.00 85.12 92 GLY A N 1
ATOM 716 C CA . GLY A 1 92 ? -2.144 17.090 5.712 1.00 85.12 92 GLY A CA 1
ATOM 717 C C . GLY A 1 92 ? -1.792 17.035 7.203 1.00 85.12 92 GLY A C 1
ATOM 718 O O . GLY A 1 92 ? -2.268 17.848 7.988 1.00 85.12 92 GLY A O 1
ATOM 719 N N . GLY A 1 93 ? -0.997 16.045 7.605 1.00 85.81 93 GLY A N 1
ATOM 720 C CA . GLY A 1 93 ? -0.468 15.877 8.958 1.00 85.81 93 GLY A CA 1
ATOM 721 C C . GLY A 1 93 ? -1.327 15.029 9.897 1.00 85.81 93 GLY A C 1
ATOM 722 O O . GLY A 1 93 ? -1.054 14.996 11.099 1.00 85.81 93 GLY A O 1
ATOM 723 N N . ARG A 1 94 ? -2.364 14.331 9.406 1.00 88.94 94 ARG A N 1
ATOM 724 C CA . ARG A 1 94 ? -3.175 13.464 10.274 1.00 88.94 94 ARG A CA 1
ATOM 725 C C . ARG A 1 94 ? -2.354 12.260 10.735 1.00 88.94 94 ARG A C 1
ATOM 727 O O . ARG A 1 94 ? -1.792 11.520 9.932 1.00 88.94 94 ARG A O 1
ATOM 734 N N . LYS A 1 95 ? -2.368 12.032 12.047 1.00 90.25 95 LYS A N 1
ATOM 735 C CA . LYS A 1 95 ? -1.744 10.872 12.686 1.00 90.25 95 LYS A CA 1
ATOM 736 C C . LYS A 1 95 ? -2.734 9.721 12.820 1.00 90.25 95 LYS A C 1
ATOM 738 O O . LYS A 1 95 ? -3.917 9.930 13.086 1.00 90.25 95 LYS A O 1
ATOM 743 N N . PHE A 1 96 ? -2.223 8.505 12.680 1.00 90.25 96 PHE A N 1
ATOM 744 C CA . PHE A 1 96 ? -2.971 7.262 12.844 1.00 90.25 96 PHE A CA 1
ATOM 745 C C . PHE A 1 96 ? -2.304 6.397 13.915 1.00 90.25 96 PHE A C 1
ATOM 747 O O . PHE A 1 96 ? -1.084 6.445 14.077 1.00 90.25 96 PHE A O 1
ATOM 754 N N . SER A 1 97 ? -3.097 5.607 14.643 1.00 92.06 97 SER A N 1
ATOM 755 C CA . SER A 1 97 ? -2.565 4.693 15.659 1.00 92.06 97 SER A CA 1
ATOM 756 C C . SER A 1 97 ? -1.681 3.614 15.032 1.00 92.06 97 SER A C 1
ATOM 758 O O . SER A 1 97 ? -1.892 3.217 13.884 1.00 92.06 97 SER A O 1
ATOM 760 N N . ASP A 1 98 ? -0.717 3.095 15.793 1.00 92.69 98 ASP A N 1
ATOM 761 C CA . ASP A 1 98 ? 0.178 2.033 15.313 1.00 92.69 98 ASP A CA 1
ATOM 762 C C . ASP A 1 98 ? -0.589 0.779 14.886 1.00 92.69 98 ASP A C 1
ATOM 764 O O . ASP A 1 98 ? -0.308 0.218 13.831 1.00 92.69 98 ASP A O 1
ATOM 768 N N . ASN A 1 99 ? -1.650 0.423 15.617 1.00 94.25 99 ASN A N 1
ATOM 769 C CA . ASN A 1 99 ? -2.533 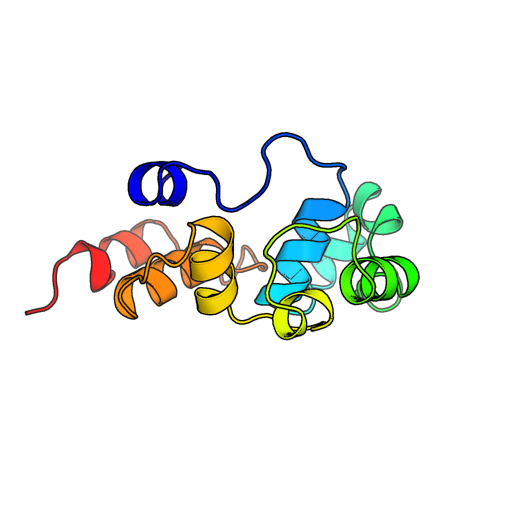-0.683 15.248 1.00 94.25 99 ASN A CA 1
ATOM 770 C C . ASN A 1 99 ? -3.222 -0.462 13.888 1.00 94.25 99 ASN A C 1
ATOM 772 O O . ASN A 1 99 ? -3.355 -1.408 13.117 1.00 94.25 99 ASN A O 1
ATOM 776 N N . LEU A 1 100 ? -3.673 0.757 13.571 1.00 92.88 100 LEU A N 1
ATOM 777 C CA . LEU A 1 100 ? -4.263 1.038 12.256 1.00 92.88 100 LEU A CA 1
ATOM 778 C C . LEU A 1 100 ? -3.204 0.962 11.154 1.00 92.88 100 LEU A C 1
ATOM 780 O O . LEU A 1 100 ? -3.461 0.420 10.082 1.00 92.88 100 LEU A O 1
ATOM 784 N N . LYS A 1 101 ? -2.010 1.496 11.412 1.00 92.62 101 LYS A N 1
ATOM 785 C CA . LYS A 1 101 ? -0.912 1.453 10.445 1.00 92.62 101 LYS A CA 1
ATOM 786 C C . LYS A 1 101 ? -0.503 0.013 10.133 1.00 92.62 101 LYS A C 1
ATOM 788 O O . LYS A 1 101 ? -0.409 -0.322 8.957 1.00 92.62 101 LYS A O 1
ATOM 793 N N . ASP A 1 102 ? -0.367 -0.840 11.152 1.00 94.69 102 ASP A N 1
ATOM 794 C CA . ASP A 1 102 ? -0.093 -2.275 10.979 1.00 94.69 102 ASP A CA 1
ATOM 795 C C . ASP A 1 102 ? -1.221 -2.974 10.205 1.00 94.69 102 ASP A C 1
ATOM 797 O O . ASP A 1 102 ? -0.968 -3.700 9.245 1.00 94.69 102 ASP A O 1
ATOM 801 N N . PHE A 1 103 ? -2.481 -2.681 10.545 1.00 95.50 103 PHE A N 1
ATOM 802 C CA . PHE A 1 103 ? -3.641 -3.221 9.834 1.00 95.50 103 PHE A CA 1
ATOM 803 C C . PHE A 1 103 ? -3.601 -2.901 8.333 1.00 95.50 103 PHE A C 1
ATOM 805 O O . PHE A 1 103 ? -3.779 -3.788 7.499 1.00 95.50 103 PHE A O 1
ATOM 812 N N . ILE A 1 104 ? -3.357 -1.635 7.979 1.00 94.75 104 ILE A N 1
ATOM 813 C CA . ILE A 1 104 ? -3.300 -1.203 6.579 1.00 94.75 104 ILE A CA 1
ATOM 814 C C . ILE A 1 104 ? -2.056 -1.764 5.883 1.00 94.75 104 ILE A C 1
ATOM 816 O O . ILE A 1 104 ? -2.168 -2.202 4.743 1.00 94.75 104 ILE A O 1
ATOM 820 N N . ALA A 1 105 ? -0.898 -1.817 6.548 1.00 94.38 105 ALA A N 1
ATOM 821 C C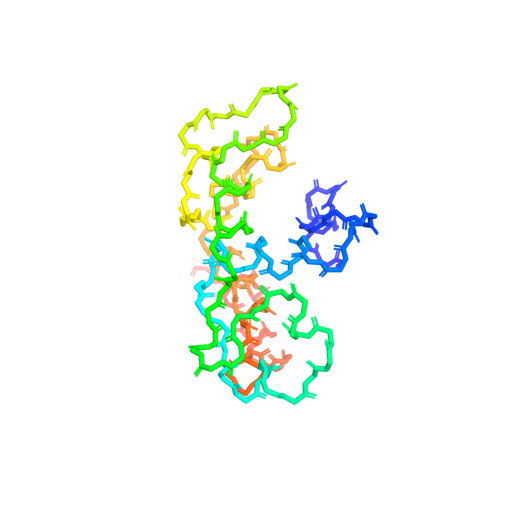A . ALA A 1 105 ? 0.312 -2.411 5.979 1.00 94.38 105 ALA A CA 1
ATOM 822 C C . ALA A 1 105 ? 0.087 -3.881 5.586 1.00 94.38 105 ALA A C 1
ATOM 824 O O . ALA A 1 105 ? 0.388 -4.267 4.462 1.00 94.38 105 ALA A O 1
ATOM 825 N N . ARG A 1 106 ? -0.564 -4.670 6.450 1.00 95.75 106 ARG A N 1
ATOM 826 C CA . ARG A 1 106 ? -0.937 -6.069 6.167 1.00 95.75 106 ARG A CA 1
ATOM 827 C C . ARG A 1 106 ? -1.898 -6.230 4.986 1.00 95.75 106 ARG A C 1
ATOM 829 O O . ARG A 1 106 ? -1.870 -7.256 4.311 1.00 95.75 106 ARG A O 1
ATOM 836 N N . MET A 1 107 ? -2.764 -5.243 4.745 1.00 94.44 107 MET A N 1
ATOM 837 C CA . MET A 1 107 ? -3.639 -5.216 3.565 1.00 94.44 107 MET A CA 1
ATOM 838 C C . MET A 1 107 ? -2.891 -4.860 2.279 1.00 94.44 107 MET A C 1
ATOM 840 O O . MET A 1 107 ? -3.332 -5.245 1.196 1.00 94.44 107 MET A O 1
ATOM 844 N N . LEU A 1 108 ? -1.824 -4.071 2.394 1.00 94.06 108 LEU A N 1
ATOM 845 C CA . LEU A 1 108 ? -1.054 -3.533 1.275 1.00 94.06 108 LEU A CA 1
ATOM 846 C C . LEU A 1 108 ? 0.184 -4.364 0.932 1.00 94.06 108 LEU A C 1
ATOM 848 O O . LEU A 1 108 ? 0.903 -3.978 0.014 1.00 94.06 108 LEU A O 1
ATOM 852 N N . ASP A 1 109 ? 0.401 -5.482 1.629 1.00 94.25 109 ASP A N 1
ATOM 853 C CA . ASP A 1 109 ? 1.497 -6.404 1.346 1.00 94.25 109 ASP A CA 1
ATOM 854 C C . ASP A 1 109 ? 1.544 -6.740 -0.151 1.00 94.25 109 ASP A C 1
ATOM 856 O O . ASP A 1 109 ? 0.518 -7.056 -0.781 1.00 94.25 109 ASP A O 1
ATOM 860 N N . LEU A 1 110 ? 2.736 -6.581 -0.723 1.00 92.00 110 LEU A N 1
ATOM 861 C CA . LEU A 1 110 ? 2.968 -6.683 -2.155 1.00 92.00 110 LEU A CA 1
ATOM 862 C C . LEU A 1 110 ? 2.753 -8.106 -2.643 1.00 92.00 110 LEU A C 1
ATOM 864 O O . LEU A 1 110 ? 2.160 -8.281 -3.706 1.00 92.00 110 LEU A O 1
ATOM 868 N N . ASP A 1 111 ? 3.177 -9.087 -1.849 1.00 92.06 111 ASP A N 1
ATOM 869 C CA . ASP A 1 111 ? 2.993 -10.498 -2.148 1.00 92.06 111 ASP A CA 1
ATOM 870 C C . ASP A 1 111 ? 1.574 -10.948 -1.748 1.00 92.06 111 ASP A C 1
ATOM 872 O O . ASP A 1 111 ? 1.220 -10.951 -0.564 1.00 92.06 111 ASP A O 1
ATOM 876 N N . PRO A 1 112 ? 0.717 -11.347 -2.708 1.00 91.75 112 PRO A N 1
ATOM 877 C CA . PRO A 1 112 ? -0.609 -11.866 -2.406 1.00 91.75 112 PRO A CA 1
ATOM 878 C C . PRO A 1 112 ? -0.599 -13.132 -1.541 1.00 91.75 112 PRO A C 1
ATOM 880 O O . PRO A 1 112 ? -1.602 -13.391 -0.878 1.00 91.75 112 PRO A O 1
ATOM 883 N N . GLN A 1 113 ? 0.483 -13.919 -1.555 1.00 92.81 113 GLN A N 1
ATOM 884 C CA . GLN A 1 113 ? 0.606 -15.153 -0.773 1.00 92.81 113 GLN A CA 1
ATOM 885 C C . GLN A 1 113 ? 0.825 -14.873 0.717 1.00 92.81 113 GLN A C 1
ATOM 887 O O . GLN A 1 113 ? 0.392 -15.662 1.559 1.00 92.81 113 GLN A O 1
ATOM 892 N N . THR A 1 114 ? 1.463 -13.750 1.058 1.00 94.25 114 THR A N 1
ATOM 893 C CA . THR A 1 114 ? 1.687 -13.328 2.451 1.00 94.25 114 THR A CA 1
ATOM 894 C C . THR A 1 114 ? 0.702 -12.260 2.918 1.00 94.25 114 THR A C 1
ATOM 896 O O . THR A 1 114 ? 0.519 -12.085 4.128 1.00 94.25 114 THR A O 1
ATOM 899 N N . ARG A 1 115 ? -0.001 -11.599 1.985 1.00 96.38 115 ARG A N 1
ATOM 900 C CA . ARG A 1 115 ? -1.035 -10.607 2.292 1.00 96.38 115 ARG A CA 1
ATOM 901 C C . ARG A 1 115 ? -2.091 -11.173 3.231 1.00 96.38 115 ARG A C 1
ATOM 903 O O . ARG A 1 115 ? -2.650 -12.249 3.017 1.00 96.38 115 ARG A O 1
ATOM 910 N N . ALA A 1 116 ? -2.422 -10.397 4.263 1.00 96.94 116 ALA A N 1
ATOM 911 C CA . ALA A 1 116 ? -3.368 -10.844 5.270 1.00 96.94 116 ALA A CA 1
ATOM 912 C C . ALA A 1 116 ? -4.748 -11.132 4.665 1.00 96.94 116 ALA A C 1
ATOM 914 O O . ALA A 1 116 ? -5.353 -10.312 3.970 1.00 96.94 116 ALA A O 1
ATOM 915 N N . THR A 1 117 ? -5.274 -12.304 5.000 1.00 96.62 117 THR A N 1
ATOM 916 C CA . THR A 1 117 ? -6.627 -12.714 4.631 1.00 96.62 117 THR A CA 1
ATOM 917 C C . THR A 1 117 ? -7.672 -11.875 5.365 1.00 96.62 117 THR A C 1
ATOM 919 O O . THR A 1 117 ? -7.438 -11.365 6.464 1.00 96.62 117 THR A O 1
ATOM 922 N N . ALA A 1 118 ? -8.887 -11.815 4.813 1.00 94.44 118 ALA A N 1
ATOM 923 C CA . ALA A 1 118 ? -10.013 -11.155 5.473 1.00 94.44 118 ALA A CA 1
ATOM 924 C C . ALA A 1 118 ? -10.250 -11.692 6.898 1.00 94.44 118 ALA A C 1
ATOM 926 O O . ALA A 1 118 ? -10.476 -10.910 7.815 1.00 94.44 118 ALA A O 1
ATOM 927 N N . LYS A 1 119 ? -10.127 -13.011 7.112 1.00 96.00 119 LYS A N 1
ATOM 928 C CA . LYS A 1 119 ? -10.271 -13.632 8.439 1.00 96.00 119 LYS A CA 1
ATOM 929 C C . LYS A 1 119 ? -9.223 -13.117 9.429 1.00 96.00 119 LYS A C 1
ATOM 931 O O . LYS A 1 119 ? -9.577 -12.769 10.549 1.00 96.00 119 LYS A O 1
ATOM 936 N N . GLN A 1 120 ? -7.956 -13.043 9.019 1.00 95.88 120 GLN A N 1
ATOM 937 C CA . GLN A 1 120 ? -6.879 -12.518 9.869 1.00 95.88 120 GLN A CA 1
ATOM 938 C C . GLN A 1 120 ? -7.089 -11.035 10.193 1.00 95.88 120 GLN A C 1
ATOM 940 O O . GLN A 1 120 ? -6.910 -10.627 11.338 1.00 95.88 120 GLN A O 1
ATOM 945 N N . LEU A 1 121 ? -7.516 -10.239 9.209 1.00 95.56 121 LEU A N 1
ATOM 946 C CA . LEU A 1 121 ? -7.803 -8.818 9.400 1.00 95.56 121 LEU A CA 1
ATOM 947 C C . LEU A 1 121 ? -9.000 -8.597 10.334 1.00 95.56 121 LEU A C 1
ATOM 949 O O . LEU A 1 121 ? -8.935 -7.747 11.215 1.00 95.56 121 LEU A O 1
ATOM 953 N N . LEU A 1 122 ? -10.067 -9.391 10.221 1.00 95.06 122 LEU A N 1
ATOM 954 C CA . LEU A 1 122 ? -11.220 -9.286 11.123 1.00 95.06 122 LEU A CA 1
ATOM 955 C C . LEU A 1 122 ? -10.863 -9.574 12.591 1.00 95.06 122 LEU A C 1
ATOM 957 O O . LEU A 1 122 ? -11.530 -9.073 13.490 1.00 95.06 122 LEU A O 1
ATOM 961 N N . SER A 1 123 ? -9.801 -10.343 12.843 1.00 95.44 123 SER A N 1
ATOM 962 C CA . SER A 1 123 ? -9.264 -10.598 14.188 1.00 95.44 123 SER A CA 1
ATOM 963 C C . SER A 1 123 ? -8.176 -9.607 14.619 1.00 95.44 123 SER A C 1
ATOM 965 O O . SER A 1 123 ? -7.583 -9.765 15.686 1.00 95.44 123 SER A O 1
ATOM 967 N N . HIS A 1 124 ? -7.868 -8.597 13.807 1.00 96.00 124 HIS A N 1
ATOM 968 C CA . HIS A 1 124 ? -6.796 -7.658 14.099 1.00 96.00 124 HIS A CA 1
ATOM 969 C C . HIS A 1 124 ? -7.171 -6.693 15.229 1.00 96.00 124 HIS A C 1
ATOM 971 O O . HIS A 1 124 ? -8.284 -6.165 15.271 1.00 96.00 124 HIS A O 1
ATOM 977 N N . ARG A 1 125 ? -6.200 -6.377 16.096 1.00 94.62 125 ARG A N 1
ATOM 978 C CA . ARG A 1 125 ? -6.365 -5.529 17.297 1.00 94.62 125 ARG A CA 1
ATOM 979 C C . ARG A 1 125 ? -6.985 -4.161 17.024 1.00 94.62 125 ARG A C 1
ATOM 981 O O . ARG A 1 125 ? -7.704 -3.629 17.863 1.00 94.62 125 ARG A O 1
ATOM 988 N N . TRP A 1 126 ? -6.713 -3.602 15.846 1.00 94.31 126 TRP A N 1
ATOM 989 C CA . TRP A 1 126 ? -7.318 -2.341 15.416 1.00 94.31 126 TRP A CA 1
ATOM 990 C C . TRP A 1 126 ? -8.846 -2.420 15.289 1.00 94.31 126 TRP A C 1
ATOM 992 O O . TRP A 1 126 ? -9.525 -1.472 15.666 1.00 94.31 12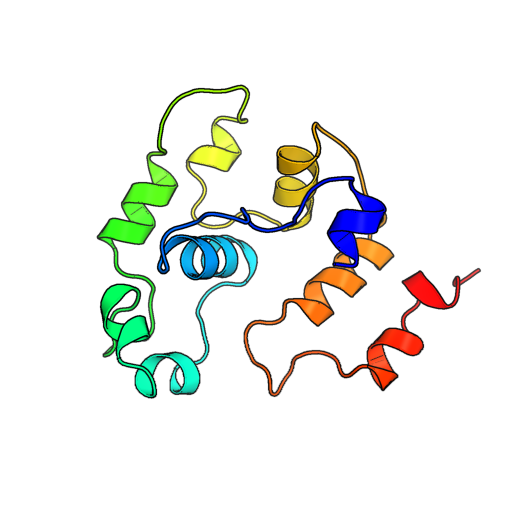6 TRP A O 1
ATOM 1002 N N . LEU A 1 127 ? -9.380 -3.534 14.778 1.00 91.62 127 LEU A N 1
ATOM 1003 C CA . LEU A 1 127 ? -10.811 -3.684 14.519 1.00 91.62 127 LEU A CA 1
ATOM 1004 C C . LEU A 1 127 ? -11.575 -4.152 15.759 1.00 91.62 127 LEU A C 1
ATOM 1006 O O . LEU A 1 127 ? -12.650 -3.638 16.045 1.00 91.62 127 LEU A O 1
ATOM 1010 N N . ILE A 1 128 ? -11.018 -5.117 16.496 1.00 90.69 128 ILE A N 1
ATOM 1011 C CA . ILE A 1 128 ? -11.694 -5.705 17.663 1.00 90.69 128 ILE A CA 1
ATOM 1012 C C . ILE A 1 128 ? -11.596 -4.837 18.921 1.00 90.69 128 ILE A C 1
ATOM 1014 O O . ILE A 1 128 ? -12.233 -5.162 19.914 1.00 90.69 128 ILE A O 1
ATOM 1018 N N . GLY A 1 129 ? -10.813 -3.751 18.879 1.00 74.94 129 GLY A N 1
ATOM 1019 C CA . GLY A 1 129 ? -10.584 -2.876 20.023 1.00 74.94 129 GLY A CA 1
ATOM 1020 C C . GLY A 1 129 ? -9.898 -3.635 21.152 1.00 74.94 129 GLY A C 1
ATOM 1021 O O . GLY A 1 129 ? -10.541 -4.119 22.074 1.00 74.94 129 GLY A O 1
ATOM 1022 N N . SER A 1 130 ? -8.576 -3.767 21.094 1.00 57.94 130 SER A N 1
ATOM 1023 C CA . SER A 1 130 ? -7.840 -4.249 22.263 1.00 57.94 130 SER A CA 1
ATOM 1024 C C . SER A 1 130 ? -7.847 -3.168 23.352 1.00 57.94 130 SER A C 1
ATOM 1026 O O . SER A 1 130 ? -7.200 -2.135 23.165 1.00 57.94 130 SER A O 1
ATOM 1028 N N . THR A 1 131 ? -8.604 -3.410 24.431 1.00 45.53 131 THR A N 1
ATOM 1029 C CA . THR A 1 131 ? -8.397 -2.837 25.779 1.00 45.53 131 THR A CA 1
ATOM 1030 C C . THR A 1 131 ? -6.953 -2.961 26.234 1.00 45.53 131 THR A C 1
ATOM 1032 O O . THR A 1 131 ? -6.335 -4.000 25.900 1.00 45.53 131 THR A O 1
#

Foldseek 3Di:
DVVCVVQVDDLDDPDDPPQPVVQVLCQAANFADLVVLQPDPSSVVAADNVVSHGDPVSLVDQQVDDDDDPDDNVNSRRSHDHSQSSSCVVRVHDGDDPQVSVLVCLCSHNDPVSRDDPVRSCPGCVNVPDD

InterPro domains:
  IPR011009 Protein kinase-like domain superfamily [SSF56112] (95-129)